Protein AF-A0A838T5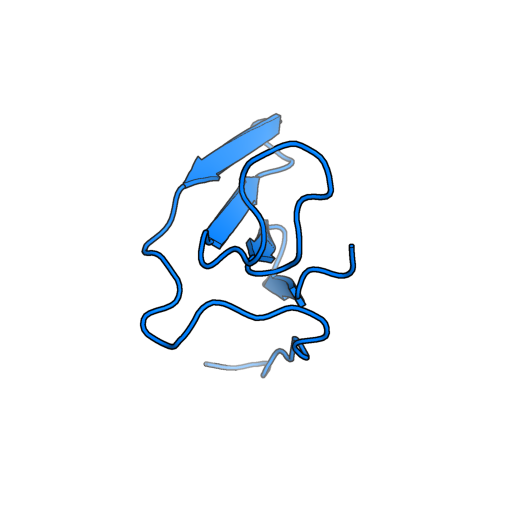B4-F1 (afdb_monomer_lite)

Sequence (61 aa):
MAPLDFAIGNIAYIGTGYDNGNEGYRNDFCEYNPTLNIWSKKNDFKGVARYHAVGFVRPGL

Foldseek 3Di:
DAWEWDDDDQKIKTFWAADPPPDGFTQWIWIAHPVVRDIDTDDTNPDPGDHPDYDDDDPDD

Structure (mmCIF, N/CA/C/O backbone):
data_AF-A0A838T5B4-F1
#
_entry.id   AF-A0A838T5B4-F1
#
loop_
_atom_site.group_PDB
_atom_site.id
_atom_site.type_symbol
_atom_site.label_atom_id
_atom_site.label_alt_id
_atom_site.label_comp_id
_atom_site.label_asym_id
_atom_site.label_entity_id
_atom_site.label_seq_id
_atom_site.pdbx_PDB_ins_code
_atom_site.Cartn_x
_atom_site.Cartn_y
_atom_site.Cartn_z
_atom_site.occupancy
_atom_site.B_iso_or_equiv
_atom_site.auth_seq_id
_atom_site.auth_comp_id
_atom_site.auth_asym_id
_atom_site.auth_atom_id
_atom_site.pdbx_PDB_model_num
ATOM 1 N N . MET A 1 1 ? 1.868 8.616 -9.550 1.00 66.00 1 MET A N 1
ATOM 2 C CA . MET A 1 1 ? 0.839 8.211 -10.530 1.00 66.00 1 MET A CA 1
ATOM 3 C C . MET A 1 1 ? 0.324 6.823 -10.171 1.00 66.00 1 MET A C 1
ATOM 5 O O . MET A 1 1 ? 1.137 5.966 -9.840 1.00 66.00 1 MET A O 1
ATOM 9 N N . ALA A 1 2 ? -1.009 6.684 -10.180 1.00 80.25 2 ALA A N 1
ATOM 10 C CA . ALA A 1 2 ? -1.846 5.511 -9.878 1.00 80.25 2 ALA A CA 1
ATOM 11 C C . ALA A 1 2 ? -1.148 4.328 -9.162 1.00 80.25 2 ALA A C 1
ATOM 13 O O . ALA A 1 2 ? -0.646 3.411 -9.831 1.00 80.25 2 ALA A O 1
ATOM 14 N N . PRO A 1 3 ? -1.114 4.358 -7.816 1.00 86.25 3 PRO A N 1
ATOM 15 C CA . PRO A 1 3 ? -0.803 3.184 -7.011 1.00 86.25 3 PRO A CA 1
ATOM 16 C C . PRO A 1 3 ? -1.968 2.185 -7.062 1.00 86.25 3 PRO A C 1
ATOM 18 O O . PRO A 1 3 ? -3.055 2.517 -7.533 1.00 86.25 3 PRO A O 1
ATOM 21 N N . LEU A 1 4 ? -1.741 0.972 -6.565 1.00 91.25 4 LEU A N 1
ATOM 22 C CA . LEU A 1 4 ? -2.842 0.098 -6.173 1.00 91.25 4 LEU A CA 1
ATOM 23 C C . LEU A 1 4 ? -3.307 0.509 -4.776 1.00 91.25 4 LEU A C 1
ATOM 25 O O . LEU A 1 4 ? -2.478 0.827 -3.918 1.00 91.25 4 LEU A O 1
ATOM 29 N N . ASP A 1 5 ? -4.606 0.427 -4.534 1.00 93.44 5 ASP A N 1
ATOM 30 C CA . ASP A 1 5 ? -5.195 0.631 -3.219 1.00 93.44 5 ASP A CA 1
ATOM 31 C C . ASP A 1 5 ? -6.313 -0.380 -2.940 1.00 93.44 5 ASP A C 1
ATOM 33 O O . ASP A 1 5 ? -6.979 -0.884 -3.848 1.00 93.44 5 ASP A O 1
ATOM 37 N N . PHE A 1 6 ? -6.472 -0.735 -1.667 1.00 94.56 6 PHE A N 1
ATOM 38 C CA . PHE A 1 6 ? -7.612 -1.497 -1.160 1.00 94.56 6 PHE A CA 1
ATOM 39 C C . PHE A 1 6 ? -7.763 -1.296 0.352 1.00 94.56 6 PHE A C 1
ATOM 41 O O . PHE A 1 6 ? -6.842 -0.834 1.022 1.00 94.56 6 PHE A O 1
ATOM 48 N N . ALA A 1 7 ? -8.910 -1.675 0.916 1.00 95.31 7 ALA A N 1
ATOM 49 C CA . ALA A 1 7 ? -9.151 -1.607 2.357 1.00 95.31 7 ALA A CA 1
ATOM 50 C C . ALA A 1 7 ? -9.627 -2.957 2.905 1.00 95.31 7 ALA A C 1
ATOM 52 O O . ALA A 1 7 ? -10.498 -3.598 2.318 1.00 95.31 7 ALA A O 1
ATOM 53 N N . ILE A 1 8 ? -9.075 -3.379 4.045 1.00 93.94 8 ILE A N 1
ATOM 54 C CA . ILE A 1 8 ? -9.533 -4.557 4.795 1.00 93.94 8 ILE A CA 1
ATOM 55 C C . ILE A 1 8 ? -9.923 -4.091 6.195 1.00 93.94 8 ILE A C 1
ATOM 57 O O . ILE A 1 8 ? -9.093 -3.593 6.957 1.00 93.94 8 ILE A O 1
ATOM 61 N N . GLY A 1 9 ? -11.205 -4.234 6.538 1.00 93.25 9 GLY A N 1
ATOM 62 C CA . GLY A 1 9 ? -11.744 -3.655 7.766 1.00 93.25 9 GLY A CA 1
ATOM 63 C C . GLY A 1 9 ? -11.553 -2.135 7.786 1.00 93.25 9 GLY A C 1
ATOM 64 O O . GLY A 1 9 ? -11.965 -1.451 6.855 1.00 93.25 9 GLY A O 1
ATOM 65 N N . ASN A 1 10 ? -10.916 -1.619 8.842 1.00 95.50 10 ASN A N 1
ATOM 66 C CA . ASN A 1 10 ? -10.641 -0.188 9.020 1.00 95.50 10 ASN A CA 1
ATOM 67 C C . ASN A 1 10 ? -9.211 0.217 8.607 1.00 95.50 10 ASN A C 1
ATOM 69 O O . ASN A 1 10 ? -8.777 1.320 8.922 1.00 95.50 10 ASN A O 1
ATOM 73 N N . ILE A 1 11 ? -8.453 -0.683 7.970 1.00 96.88 11 ILE A N 1
ATOM 74 C CA . ILE A 1 11 ? -7.071 -0.442 7.542 1.00 96.88 11 ILE A CA 1
ATOM 75 C C . ILE A 1 11 ? -7.047 -0.276 6.023 1.00 96.88 11 ILE A C 1
ATOM 77 O O . ILE A 1 11 ? -7.553 -1.131 5.291 1.00 96.88 11 ILE A O 1
ATOM 81 N N . ALA A 1 12 ? -6.454 0.821 5.552 1.00 96.69 12 ALA A N 1
ATOM 82 C CA . ALA A 1 12 ? -6.228 1.057 4.130 1.00 96.69 12 ALA A CA 1
ATOM 83 C C . ALA A 1 12 ? -4.823 0.596 3.736 1.00 96.69 12 ALA A C 1
ATOM 85 O O . ALA A 1 12 ? -3.877 0.736 4.506 1.00 96.69 12 ALA A O 1
ATOM 86 N N . TYR A 1 13 ? -4.683 0.069 2.530 1.00 96.25 13 TYR A N 1
ATOM 87 C CA . TYR A 1 13 ? -3.433 -0.418 1.971 1.00 96.25 13 TYR A CA 1
ATOM 88 C C . TYR A 1 13 ? -3.150 0.309 0.668 1.00 96.25 13 TYR A C 1
ATOM 90 O O . TYR A 1 13 ? -4.055 0.519 -0.138 1.00 96.25 13 TYR A O 1
ATOM 98 N N . ILE A 1 14 ? -1.888 0.665 0.462 1.00 95.62 14 ILE A N 1
ATOM 99 C CA . ILE A 1 14 ? -1.406 1.292 -0.763 1.00 95.62 14 ILE A CA 1
ATOM 100 C C . ILE A 1 14 ? -0.085 0.655 -1.165 1.00 95.62 14 ILE A C 1
ATOM 102 O O . ILE A 1 14 ? 0.731 0.290 -0.313 1.00 95.62 14 ILE A O 1
ATOM 106 N N . GLY A 1 15 ? 0.165 0.562 -2.461 1.00 94.25 15 GLY A N 1
ATOM 107 C CA . GLY A 1 15 ? 1.515 0.292 -2.913 1.00 94.25 15 GLY A CA 1
ATOM 108 C C . GLY A 1 15 ? 1.676 0.235 -4.410 1.00 94.25 15 GLY A C 1
ATOM 109 O O . GLY A 1 15 ? 0.721 0.388 -5.176 1.00 94.25 15 GLY A O 1
ATOM 110 N N . THR A 1 16 ? 2.918 -0.004 -4.821 1.00 94.69 16 THR A N 1
ATOM 111 C CA . THR A 1 16 ? 3.364 0.203 -6.201 1.00 94.69 16 THR A CA 1
ATOM 112 C C . THR A 1 16 ? 3.064 1.640 -6.669 1.00 94.69 16 THR A C 1
ATOM 114 O O . THR A 1 16 ? 2.764 2.524 -5.870 1.00 94.69 16 THR A O 1
ATOM 117 N N . GLY A 1 17 ? 3.155 1.909 -7.963 1.00 93.44 17 GLY A N 1
ATOM 118 C CA . GLY A 1 17 ? 2.900 3.216 -8.552 1.00 93.44 17 GLY A CA 1
ATOM 119 C C . GLY A 1 17 ? 4.128 3.767 -9.260 1.00 93.44 17 GLY A C 1
ATOM 120 O O . GLY A 1 17 ? 5.130 3.082 -9.460 1.00 93.44 17 GLY A O 1
ATOM 121 N N . TYR A 1 18 ? 4.021 5.018 -9.685 1.00 92.56 18 TYR A N 1
ATOM 122 C CA . TYR A 1 18 ? 5.118 5.742 -10.318 1.00 92.56 18 TYR A CA 1
ATOM 123 C C . TYR A 1 18 ? 5.323 7.080 -9.618 1.00 92.56 18 TYR A C 1
ATOM 125 O O . TYR A 1 18 ? 4.383 7.874 -9.531 1.00 92.56 18 TYR A O 1
ATOM 133 N N . ASP A 1 19 ? 6.518 7.332 -9.107 1.00 89.31 19 ASP A N 1
ATOM 134 C CA . ASP A 1 19 ? 6.900 8.633 -8.575 1.00 89.31 19 ASP A CA 1
ATOM 135 C C . ASP A 1 19 ? 7.536 9.485 -9.686 1.00 89.31 19 ASP A C 1
ATOM 137 O O . ASP A 1 19 ? 8.560 9.117 -10.260 1.00 89.31 19 ASP A O 1
ATOM 141 N N . ASN A 1 20 ? 6.912 10.634 -9.975 1.00 84.44 20 ASN A N 1
ATOM 142 C CA . ASN A 1 20 ? 7.388 11.609 -10.964 1.00 84.44 20 ASN A CA 1
ATOM 143 C C . ASN A 1 20 ? 8.592 12.426 -10.463 1.00 84.44 20 ASN A C 1
ATOM 145 O O . ASN A 1 20 ? 9.126 13.222 -11.232 1.00 84.44 20 ASN A O 1
ATOM 149 N N . GLY A 1 21 ? 8.962 12.292 -9.187 1.00 81.88 21 GLY A N 1
ATOM 150 C CA . GLY A 1 21 ? 10.129 12.933 -8.598 1.00 81.88 21 GLY A CA 1
ATOM 151 C C . GLY A 1 21 ? 11.424 12.275 -9.063 1.00 81.88 21 GLY A C 1
ATOM 152 O O . GLY A 1 21 ? 11.984 12.661 -10.083 1.00 81.88 21 GLY A O 1
ATOM 153 N N . ASN A 1 22 ? 11.910 11.297 -8.295 1.00 71.31 22 ASN A N 1
ATOM 154 C CA . ASN A 1 22 ? 13.221 10.672 -8.530 1.00 71.31 22 ASN A CA 1
ATOM 155 C C . ASN A 1 22 ? 13.207 9.140 -8.480 1.00 71.31 22 ASN A C 1
ATOM 157 O O . ASN A 1 22 ? 14.209 8.516 -8.823 1.00 71.31 22 ASN A O 1
ATOM 161 N N . GLU 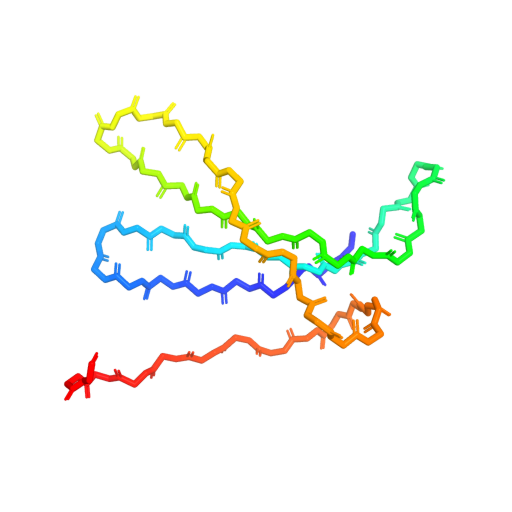A 1 23 ? 12.111 8.520 -8.044 1.00 78.44 23 GLU A N 1
ATOM 162 C CA . GLU A 1 23 ? 12.120 7.093 -7.710 1.00 78.44 23 GLU A CA 1
ATOM 163 C C . GLU A 1 23 ? 11.487 6.194 -8.784 1.00 78.44 23 GLU A C 1
ATOM 165 O O . GLU A 1 23 ? 11.595 4.972 -8.693 1.00 78.44 23 GLU A O 1
ATOM 170 N N . GLY A 1 24 ? 10.872 6.770 -9.826 1.00 90.31 24 GLY A N 1
ATOM 171 C CA . GLY A 1 24 ? 10.318 6.023 -10.955 1.00 90.31 24 GLY A CA 1
ATOM 172 C C . GLY A 1 24 ? 9.279 4.988 -10.517 1.00 90.31 24 GLY A C 1
ATOM 173 O O . GLY A 1 24 ? 8.403 5.276 -9.702 1.00 90.31 24 GLY A O 1
ATOM 174 N N . TYR A 1 25 ? 9.345 3.774 -11.070 1.00 93.75 25 TYR A N 1
ATOM 175 C CA . TYR A 1 25 ? 8.440 2.694 -10.675 1.00 93.75 25 TYR A CA 1
ATOM 176 C C . TYR A 1 25 ? 8.685 2.254 -9.236 1.00 93.75 25 TYR A C 1
ATOM 178 O O . TYR A 1 25 ? 9.804 1.931 -8.842 1.00 93.75 25 TYR A O 1
ATOM 186 N N . ARG A 1 26 ? 7.598 2.140 -8.481 1.00 93.88 26 ARG A N 1
ATOM 187 C CA . ARG A 1 26 ? 7.612 1.776 -7.074 1.00 93.88 26 ARG A CA 1
ATOM 188 C C . ARG A 1 26 ? 7.181 0.331 -6.854 1.00 93.88 26 ARG A C 1
ATOM 190 O O . ARG A 1 26 ? 6.374 -0.233 -7.600 1.00 93.88 26 ARG A O 1
ATOM 197 N N . ASN A 1 27 ? 7.717 -0.266 -5.800 1.00 94.69 27 ASN A N 1
ATOM 198 C CA . ASN A 1 27 ? 7.306 -1.563 -5.265 1.00 94.69 27 ASN A CA 1
ATOM 199 C C . ASN A 1 27 ? 7.041 -1.501 -3.753 1.00 94.69 27 ASN A C 1
ATOM 201 O O . ASN A 1 27 ? 6.846 -2.542 -3.129 1.00 94.69 27 ASN A O 1
ATOM 205 N N . ASP A 1 28 ? 7.033 -0.308 -3.161 1.00 94.06 28 ASP A N 1
ATOM 206 C CA . ASP A 1 28 ? 6.705 -0.133 -1.759 1.00 94.06 28 ASP A CA 1
ATOM 207 C C . ASP A 1 28 ? 5.258 -0.525 -1.468 1.00 94.06 28 ASP A C 1
ATOM 209 O O . ASP A 1 28 ? 4.369 -0.406 -2.312 1.00 94.06 28 ASP A O 1
ATOM 213 N N . PHE A 1 29 ? 5.043 -1.030 -0.256 1.00 95.81 29 PHE A N 1
ATOM 214 C CA . PHE A 1 29 ? 3.725 -1.385 0.243 1.00 95.81 29 PHE A CA 1
ATOM 215 C C . PHE A 1 29 ? 3.568 -0.873 1.673 1.00 95.81 29 PHE A C 1
ATOM 217 O O . PHE A 1 29 ? 4.436 -1.107 2.520 1.00 95.81 29 PHE A O 1
ATOM 224 N N . CYS A 1 30 ? 2.478 -0.165 1.940 1.00 96.06 30 CYS A N 1
ATOM 225 C CA . CYS A 1 30 ? 2.217 0.486 3.218 1.00 96.06 30 CYS A CA 1
ATOM 226 C C . CYS A 1 30 ? 0.761 0.274 3.639 1.00 96.06 30 CYS A C 1
ATOM 228 O O . CYS A 1 30 ? -0.130 0.144 2.800 1.00 96.06 30 CYS A O 1
ATOM 230 N N . GLU A 1 31 ? 0.522 0.284 4.947 1.00 97.31 31 GLU A N 1
ATOM 231 C CA . GLU A 1 31 ? -0.818 0.292 5.530 1.00 97.31 31 GLU A CA 1
ATOM 232 C C . GLU A 1 31 ? -1.049 1.571 6.339 1.00 97.31 31 GLU A C 1
ATOM 234 O O . GLU A 1 31 ? -0.128 2.090 6.974 1.00 97.31 31 GLU A O 1
ATOM 239 N N . TYR A 1 32 ? -2.277 2.073 6.320 1.00 98.06 32 TYR A N 1
ATOM 240 C CA . TYR A 1 32 ? -2.726 3.218 7.095 1.00 98.06 32 TYR A CA 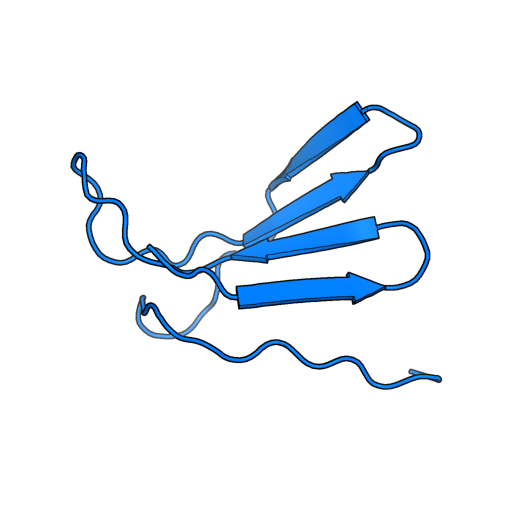1
ATOM 241 C C . TYR A 1 32 ? -3.723 2.774 8.157 1.00 98.06 32 TYR A C 1
ATOM 243 O O . TYR A 1 32 ? -4.766 2.193 7.844 1.00 98.06 32 TYR A O 1
ATOM 251 N N . ASN A 1 33 ? -3.411 3.093 9.413 1.00 97.81 33 ASN A N 1
ATOM 252 C CA . ASN A 1 33 ? -4.323 2.934 10.534 1.00 97.81 33 ASN A CA 1
ATOM 253 C C . ASN A 1 33 ? -4.941 4.301 10.890 1.00 97.81 33 ASN A C 1
ATOM 255 O O . ASN A 1 33 ? -4.240 5.139 11.467 1.00 97.81 33 ASN A O 1
ATOM 259 N N . PRO A 1 34 ? -6.238 4.536 10.613 1.00 97.38 34 PRO A N 1
ATOM 260 C CA . PRO A 1 34 ? -6.898 5.810 10.900 1.00 97.38 34 PRO A CA 1
ATOM 261 C C . PRO A 1 34 ? -7.155 6.040 12.396 1.00 97.38 34 PRO A C 1
ATOM 263 O O . PRO A 1 34 ? -7.265 7.185 12.817 1.00 97.38 34 PRO A O 1
ATOM 266 N N . THR A 1 35 ? -7.219 4.989 13.222 1.00 97.62 35 THR A N 1
ATOM 267 C CA . THR A 1 35 ? -7.379 5.123 14.682 1.00 97.62 35 THR A CA 1
ATOM 268 C C . THR A 1 35 ? -6.134 5.726 15.320 1.00 97.62 35 THR A C 1
ATOM 270 O O . THR A 1 35 ? -6.236 6.533 16.238 1.00 97.62 35 THR A O 1
ATOM 273 N N . LEU A 1 36 ? -4.958 5.334 14.829 1.00 97.44 36 LEU A N 1
ATOM 274 C CA . LEU A 1 36 ? -3.678 5.851 15.311 1.00 97.44 36 LEU A CA 1
ATOM 275 C C . LEU A 1 36 ? -3.189 7.054 14.498 1.00 97.44 36 LEU A C 1
ATOM 277 O O . LEU A 1 36 ? -2.315 7.779 14.959 1.00 97.44 36 LEU A O 1
ATOM 281 N N . ASN A 1 37 ? -3.756 7.263 13.308 1.00 97.06 37 ASN A N 1
ATOM 282 C CA . ASN A 1 37 ? -3.301 8.216 12.303 1.00 97.06 37 ASN A CA 1
ATOM 283 C C . ASN A 1 37 ? -1.833 7.996 11.890 1.00 97.06 37 ASN A C 1
ATOM 285 O O . ASN A 1 37 ? -1.020 8.921 11.883 1.00 97.06 37 ASN A O 1
ATOM 289 N N . ILE A 1 38 ? -1.479 6.748 11.572 1.00 97.62 38 ILE A N 1
ATOM 290 C CA . ILE A 1 38 ? -0.099 6.352 11.257 1.00 97.62 38 ILE A CA 1
ATOM 291 C C . ILE A 1 38 ? -0.065 5.524 9.972 1.00 97.62 38 ILE A C 1
ATOM 293 O O . ILE A 1 38 ? -0.880 4.619 9.782 1.00 97.62 38 ILE A O 1
ATOM 297 N N . TRP A 1 39 ? 0.930 5.806 9.126 1.00 97.31 39 TRP A N 1
ATOM 298 C CA . TRP A 1 39 ? 1.355 4.938 8.028 1.00 97.31 39 TRP A CA 1
ATOM 299 C C . TRP A 1 39 ? 2.467 4.001 8.496 1.00 97.31 39 TRP A C 1
ATOM 301 O O . TRP A 1 39 ? 3.444 4.443 9.097 1.00 97.31 39 TRP A O 1
ATOM 311 N N . SER A 1 40 ? 2.332 2.711 8.209 1.00 97.44 40 SER A N 1
ATOM 312 C CA . SER A 1 40 ? 3.321 1.684 8.539 1.00 97.44 40 SER A CA 1
ATOM 313 C C . SER A 1 40 ? 3.768 0.949 7.284 1.00 97.44 40 SER A C 1
ATOM 315 O O . SER A 1 40 ? 2.954 0.523 6.463 1.00 97.44 40 SER A O 1
ATOM 317 N N . LYS A 1 41 ? 5.084 0.789 7.138 1.00 96.69 41 LYS A N 1
ATOM 318 C CA . LYS A 1 41 ? 5.685 0.046 6.032 1.00 96.69 41 LYS A CA 1
ATOM 319 C C . LYS A 1 41 ? 5.414 -1.452 6.193 1.00 96.69 41 LYS A C 1
ATOM 321 O O . LYS A 1 41 ? 5.549 -2.005 7.283 1.00 96.69 41 LYS A O 1
ATOM 326 N N . LYS A 1 42 ? 5.064 -2.115 5.094 1.00 95.88 42 LYS A N 1
ATOM 327 C CA . LYS A 1 42 ? 4.933 -3.572 4.988 1.00 95.88 42 LYS A CA 1
ATOM 328 C C . LYS A 1 42 ? 6.028 -4.123 4.080 1.00 95.88 42 LYS A C 1
ATOM 330 O O . LYS A 1 42 ? 6.834 -3.372 3.533 1.00 95.88 42 LYS A O 1
ATOM 335 N N . ASN A 1 43 ? 6.050 -5.445 3.918 1.00 95.81 43 ASN A N 1
ATOM 336 C CA . ASN A 1 43 ? 6.900 -6.064 2.909 1.00 95.81 43 ASN A CA 1
ATOM 337 C C . ASN A 1 43 ? 6.589 -5.484 1.533 1.00 95.81 43 ASN A C 1
ATOM 339 O O . ASN A 1 43 ? 5.427 -5.442 1.130 1.00 95.81 43 ASN A O 1
ATOM 343 N N . ASP A 1 44 ? 7.644 -5.111 0.817 1.00 95.00 44 ASP A N 1
ATOM 344 C CA . ASP A 1 44 ? 7.536 -4.652 -0.558 1.00 95.00 44 ASP A CA 1
ATOM 345 C C . ASP A 1 44 ? 6.855 -5.698 -1.441 1.00 95.00 44 ASP A C 1
ATOM 347 O O . ASP A 1 44 ? 6.925 -6.917 -1.216 1.00 95.00 44 ASP A O 1
ATOM 351 N N . PHE A 1 45 ? 6.218 -5.205 -2.496 1.00 93.25 45 PHE A N 1
ATOM 352 C CA . PHE A 1 45 ? 5.719 -6.041 -3.562 1.00 93.25 45 PHE A CA 1
ATOM 353 C C . PHE A 1 45 ? 6.888 -6.813 -4.187 1.00 93.25 45 PHE A C 1
ATOM 355 O O . PHE A 1 45 ? 7.825 -6.233 -4.732 1.00 93.25 45 PHE A O 1
ATOM 362 N N . LYS A 1 46 ? 6.829 -8.147 -4.107 1.00 94.19 46 LYS A N 1
ATOM 363 C CA . LYS A 1 46 ? 7.932 -9.033 -4.521 1.00 94.19 46 LYS A CA 1
ATOM 364 C C . LYS A 1 46 ? 8.143 -9.111 -6.037 1.00 94.19 46 LYS A C 1
ATOM 366 O O . LYS A 1 46 ? 9.128 -9.693 -6.481 1.00 94.19 46 LYS A O 1
ATOM 371 N N . GLY A 1 47 ? 7.200 -8.606 -6.831 1.00 92.25 47 GLY A N 1
ATOM 372 C CA . GLY A 1 47 ? 7.322 -8.567 -8.285 1.00 92.25 47 GLY A CA 1
ATOM 373 C C . GLY A 1 47 ? 8.036 -7.310 -8.780 1.00 92.25 47 GLY A C 1
ATOM 374 O O . GLY A 1 47 ? 8.384 -6.418 -8.015 1.00 92.25 47 GLY A O 1
ATOM 375 N N . VAL A 1 48 ? 8.201 -7.215 -10.101 1.00 93.44 48 VAL A N 1
ATOM 376 C CA . VAL A 1 48 ? 8.756 -6.015 -10.749 1.00 93.44 48 VAL A CA 1
ATOM 377 C C . VAL A 1 48 ? 7.894 -4.796 -10.416 1.00 93.44 48 VAL A C 1
ATOM 379 O O . VAL A 1 48 ? 6.664 -4.877 -10.541 1.00 93.44 48 VAL A O 1
ATOM 382 N N . ALA A 1 49 ? 8.540 -3.700 -10.013 1.00 93.69 49 ALA A N 1
ATOM 383 C CA . ALA A 1 49 ? 7.910 -2.408 -9.761 1.00 93.69 49 ALA A CA 1
ATOM 384 C C . ALA A 1 49 ? 7.047 -1.974 -10.959 1.00 93.69 49 ALA A C 1
ATOM 386 O O . ALA A 1 49 ? 7.432 -2.156 -12.114 1.00 93.69 49 ALA A O 1
ATOM 387 N N . ARG A 1 50 ? 5.848 -1.454 -10.690 1.00 92.06 50 ARG A N 1
ATOM 388 C CA . ARG A 1 50 ? 4.836 -1.149 -11.715 1.00 92.06 50 ARG A CA 1
ATOM 389 C C . ARG A 1 50 ? 3.888 -0.063 -11.233 1.00 92.06 50 ARG A C 1
ATOM 391 O O . ARG A 1 50 ? 3.849 0.232 -10.052 1.00 92.06 50 ARG A O 1
ATOM 398 N N . TYR A 1 51 ? 3.085 0.473 -12.135 1.00 91.75 51 TYR A N 1
ATOM 399 C CA . TYR A 1 51 ? 1.984 1.395 -11.852 1.00 91.75 51 TYR A CA 1
ATOM 400 C C . TYR A 1 51 ? 0.745 0.926 -12.626 1.00 91.75 51 TYR A C 1
ATOM 402 O O . TYR A 1 51 ? 0.871 0.046 -13.478 1.00 91.75 51 TYR A O 1
ATOM 410 N N . HIS A 1 52 ? -0.443 1.458 -12.314 1.00 89.25 52 HIS A N 1
ATOM 411 C CA . HIS A 1 52 ? -1.731 0.970 -12.855 1.00 89.25 52 HIS A CA 1
ATOM 412 C C . HIS A 1 52 ? -2.054 -0.482 -12.448 1.00 89.25 52 HIS A C 1
ATOM 414 O O . HIS A 1 52 ? -2.699 -1.227 -13.186 1.00 89.25 52 HIS A O 1
ATOM 420 N N . ALA A 1 53 ? -1.590 -0.907 -11.272 1.00 89.69 53 ALA A N 1
ATOM 421 C CA . ALA A 1 53 ? -1.984 -2.189 -10.701 1.00 89.69 53 ALA A CA 1
ATOM 422 C C . ALA A 1 53 ? -3.420 -2.127 -10.146 1.00 89.69 53 ALA A C 1
ATOM 424 O O . ALA A 1 53 ? -3.895 -1.069 -9.742 1.00 89.69 53 ALA A O 1
ATOM 425 N N . VAL A 1 54 ? -4.108 -3.273 -10.124 1.00 90.69 54 VAL A N 1
ATOM 426 C CA . VAL A 1 54 ? -5.486 -3.397 -9.621 1.00 90.69 54 VAL A CA 1
ATOM 427 C C . VAL A 1 54 ? -5.469 -3.976 -8.208 1.00 90.69 54 VAL A C 1
ATOM 429 O O . VAL A 1 54 ? -4.866 -5.027 -7.980 1.00 90.69 54 VAL A O 1
ATOM 432 N N . GLY A 1 55 ? -6.148 -3.309 -7.274 1.00 89.00 55 GLY A N 1
ATOM 433 C CA . GLY A 1 55 ? -6.451 -3.834 -5.944 1.00 89.00 55 GLY A CA 1
ATOM 434 C C . GLY A 1 55 ? -7.803 -4.552 -5.920 1.00 89.00 55 GLY A C 1
ATOM 435 O O . GLY A 1 55 ? -8.758 -4.117 -6.560 1.00 89.00 55 GLY A O 1
ATOM 436 N N . PHE A 1 56 ? -7.897 -5.660 -5.186 1.00 90.94 56 PHE A N 1
ATOM 437 C CA . PHE A 1 56 ? -9.165 -6.334 -4.906 1.00 90.94 56 PHE A CA 1
ATOM 438 C C . PHE A 1 56 ? -9.138 -6.942 -3.505 1.00 90.94 56 PHE A C 1
ATOM 440 O O . PHE A 1 56 ? -8.075 -7.231 -2.958 1.00 90.94 56 PHE A O 1
ATOM 447 N N . VAL A 1 57 ? -10.320 -7.154 -2.932 1.00 91.62 57 VAL A N 1
ATOM 448 C CA . VAL A 1 57 ? -10.488 -7.738 -1.598 1.00 91.62 57 VAL A CA 1
ATOM 449 C C . VAL A 1 57 ? -11.459 -8.899 -1.696 1.00 91.62 57 VAL A C 1
ATOM 451 O O . VAL 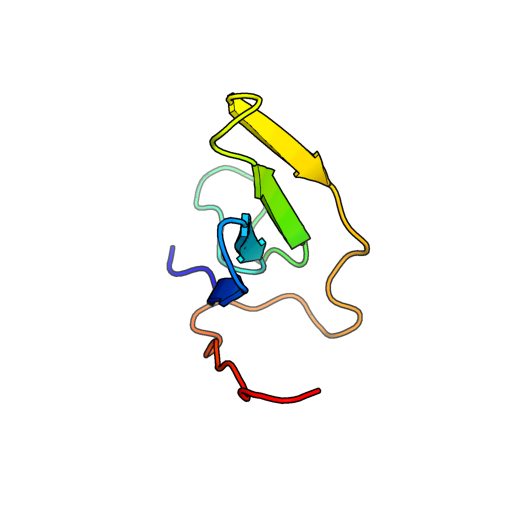A 1 57 ? -12.462 -8.825 -2.406 1.00 91.62 57 VAL A O 1
ATOM 454 N N . ARG A 1 58 ? -11.169 -9.974 -0.963 1.00 88.31 58 ARG A N 1
ATOM 455 C CA . ARG A 1 58 ? -12.090 -11.092 -0.781 1.00 88.31 58 ARG A CA 1
ATOM 456 C C . ARG A 1 58 ? -12.596 -11.094 0.663 1.00 88.31 58 ARG A C 1
ATOM 458 O O . ARG A 1 58 ? -11.788 -11.273 1.568 1.00 88.31 58 ARG A O 1
ATOM 465 N N . PRO A 1 59 ? -13.907 -10.960 0.899 1.00 82.81 59 PRO A N 1
ATOM 466 C CA . PRO A 1 59 ? -14.476 -11.176 2.224 1.00 82.81 59 PRO A CA 1
ATOM 467 C C . PRO A 1 59 ? -14.320 -12.642 2.669 1.00 82.81 59 PRO A C 1
ATOM 469 O O . PRO A 1 59 ? -14.614 -13.552 1.891 1.00 82.81 59 PRO A O 1
ATOM 472 N N . GLY A 1 60 ? -13.910 -12.875 3.921 1.00 76.69 60 GLY A N 1
ATOM 473 C CA . GLY A 1 60 ? -13.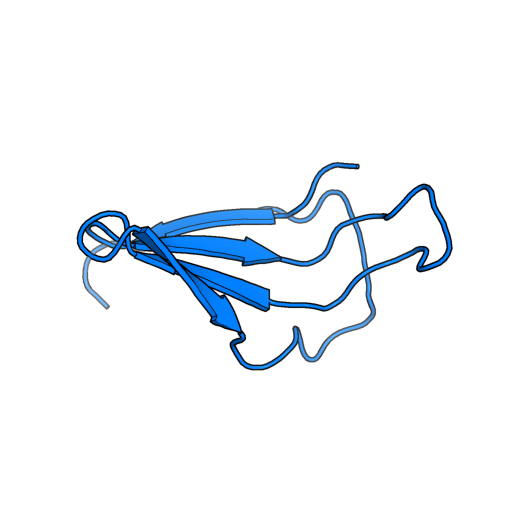960 -14.202 4.558 1.00 76.69 60 GLY A CA 1
ATOM 474 C C . GLY A 1 60 ? -12.704 -15.077 4.442 1.00 76.69 60 GLY A C 1
ATOM 475 O O . GLY A 1 60 ? -12.826 -16.298 4.535 1.00 76.69 60 GLY A O 1
ATOM 476 N N . LEU A 1 61 ? -11.527 -14.478 4.244 1.00 56.94 61 LEU A N 1
ATOM 477 C CA .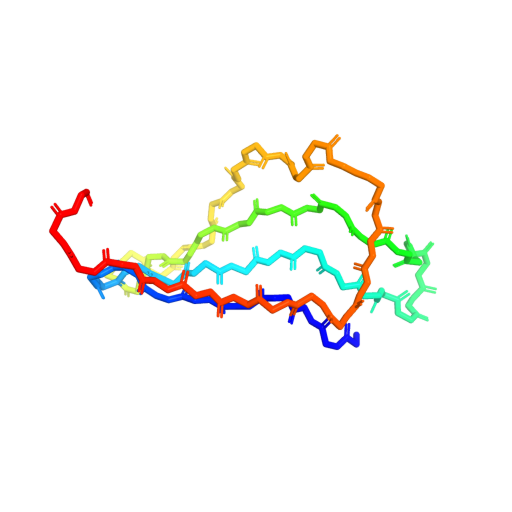 LEU A 1 61 ? -10.208 -15.094 4.439 1.00 56.94 61 LEU A CA 1
ATOM 478 C C . LEU A 1 61 ? -9.318 -14.156 5.257 1.00 56.94 61 LEU A C 1
ATOM 480 O O . LEU A 1 61 ? -9.490 -12.927 5.089 1.00 56.94 61 LEU A O 1
#

Secondary structure (DSSP, 8-state):
---EEEEETTEEEEEEEEETTTTEEEEEEEEEETTTTEEEE-PPPSS---SSPPP---TT-

pLDDT: mean 91.3, std 7.83, range [56.94, 98.06]

Radius of gyration: 12.14 Å; chains: 1; bounding box: 28×28×28 Å